Protein AF-A0A0C9WEN1-F1 (afdb_monomer_lite)

Sequence (106 aa):
DALSIGGVIGTGLFLGTASSLKNGGPLGLLLGYLFVGSICYSTMITLGEMVAFLPIPGGFIKLAERFVDPAFAFAMGWNYWYGWTLTLPGSLSETRSSLLLKKIRS

Foldseek 3Di:
DVVCVCVCCVVCCVVVVVVCCVPPNPVSSVVVCVVVVVVVVVVVVVVVVLCVVDVDPPPPLVSCCPPPNVVVSVVVVVVVVVVCVVVVVVVVVVVVVVVVVVVVVD

Structure (mmCIF, N/CA/C/O backbone):
data_AF-A0A0C9WEN1-F1
#
_entry.id   AF-A0A0C9WEN1-F1
#
loop_
_atom_site.group_PDB
_atom_site.id
_atom_site.type_symbol
_atom_site.label_atom_id
_atom_site.label_alt_id
_atom_site.label_comp_id
_atom_site.label_asym_id
_atom_site.label_entity_id
_atom_site.label_seq_id
_atom_site.pdbx_PDB_ins_code
_atom_site.Cartn_x
_atom_site.Cartn_y
_atom_site.Cartn_z
_atom_site.occupancy
_atom_site.B_iso_or_equiv
_atom_site.auth_seq_id
_atom_site.auth_comp_id
_atom_site.auth_asym_id
_atom_site.auth_atom_id
_atom_site.pdbx_PDB_model_num
ATOM 1 N N . ASP A 1 1 ? 8.343 1.656 9.526 1.00 48.06 1 ASP A N 1
ATOM 2 C CA . ASP A 1 1 ? 9.817 1.811 9.488 1.00 48.06 1 ASP A CA 1
ATOM 3 C C . ASP A 1 1 ? 10.212 2.751 8.359 1.00 48.06 1 ASP A C 1
ATOM 5 O O . ASP A 1 1 ? 10.017 2.415 7.195 1.00 48.06 1 ASP A O 1
ATOM 9 N N . ALA A 1 2 ? 10.720 3.947 8.677 1.00 51.75 2 ALA A N 1
ATOM 10 C CA . ALA A 1 2 ? 11.072 4.967 7.676 1.00 51.75 2 ALA A CA 1
ATOM 11 C C . ALA A 1 2 ? 12.078 4.460 6.616 1.00 51.75 2 ALA A C 1
ATOM 13 O O . ALA A 1 2 ? 12.043 4.899 5.468 1.00 51.75 2 ALA A O 1
ATOM 14 N N . LEU A 1 3 ? 12.908 3.470 6.977 1.00 49.66 3 LEU A N 1
ATOM 15 C CA . LEU A 1 3 ? 13.840 2.789 6.071 1.00 49.66 3 LEU A CA 1
ATOM 16 C C . LEU A 1 3 ? 13.123 2.017 4.944 1.00 49.66 3 LEU A C 1
ATOM 18 O O . LEU A 1 3 ? 13.601 1.975 3.814 1.00 49.66 3 LEU A O 1
ATOM 22 N N . SER A 1 4 ? 11.958 1.433 5.240 1.00 61.12 4 SER A N 1
ATOM 23 C CA . SER A 1 4 ? 11.167 0.668 4.271 1.00 61.12 4 SER A CA 1
ATOM 24 C C . SER A 1 4 ? 10.460 1.587 3.271 1.00 61.12 4 SER A C 1
ATOM 26 O O . SER A 1 4 ? 10.490 1.320 2.072 1.00 61.12 4 SER A O 1
ATOM 28 N N . ILE A 1 5 ? 9.915 2.719 3.737 1.00 70.50 5 ILE A N 1
ATOM 29 C CA . ILE A 1 5 ? 9.266 3.717 2.868 1.00 70.50 5 ILE A CA 1
ATOM 30 C C . ILE A 1 5 ? 10.267 4.279 1.852 1.00 70.50 5 ILE A C 1
ATOM 32 O O . ILE A 1 5 ? 9.967 4.324 0.662 1.00 70.50 5 ILE A O 1
ATOM 36 N N . GLY A 1 6 ? 11.471 4.654 2.297 1.00 69.12 6 GLY A N 1
ATOM 37 C CA . GLY A 1 6 ? 12.501 5.194 1.405 1.00 69.12 6 GLY A CA 1
ATOM 38 C C . GLY A 1 6 ? 13.007 4.178 0.375 1.00 69.12 6 GLY A C 1
ATOM 39 O O . GLY A 1 6 ? 13.162 4.518 -0.797 1.00 69.12 6 GLY A O 1
ATOM 40 N N . GLY A 1 7 ? 13.217 2.924 0.792 1.00 69.62 7 GLY A N 1
ATOM 41 C CA . GLY A 1 7 ? 13.701 1.860 -0.092 1.00 69.62 7 GLY A CA 1
ATOM 42 C C . GLY A 1 7 ? 12.672 1.434 -1.139 1.00 69.62 7 GLY A C 1
ATOM 43 O O . GLY A 1 7 ? 12.982 1.386 -2.326 1.00 69.62 7 GLY A O 1
ATOM 44 N N . VAL A 1 8 ? 11.428 1.180 -0.727 1.00 63.81 8 VAL A N 1
ATOM 45 C CA . VAL A 1 8 ? 10.375 0.704 -1.640 1.00 63.81 8 VAL A CA 1
ATOM 46 C C . VAL A 1 8 ? 9.953 1.797 -2.622 1.00 63.81 8 VAL A C 1
ATOM 48 O O . VAL A 1 8 ? 9.817 1.516 -3.815 1.00 63.81 8 VAL A O 1
ATOM 51 N N . ILE A 1 9 ? 9.807 3.046 -2.156 1.00 79.31 9 ILE A N 1
ATOM 52 C CA . ILE A 1 9 ? 9.493 4.169 -3.047 1.00 79.31 9 ILE A CA 1
ATOM 53 C C . ILE A 1 9 ? 10.654 4.409 -4.013 1.00 79.31 9 ILE A C 1
ATOM 55 O O . ILE A 1 9 ? 10.413 4.523 -5.205 1.00 79.31 9 ILE A O 1
ATOM 59 N N . GLY A 1 10 ? 11.908 4.429 -3.551 1.00 66.75 10 GLY A N 1
ATOM 60 C CA . GLY A 1 10 ? 13.058 4.671 -4.424 1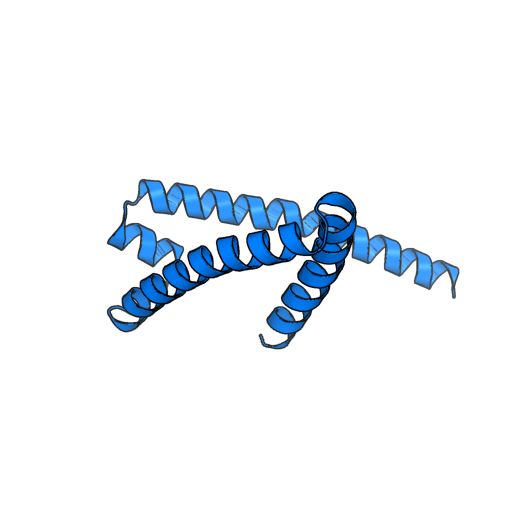.00 66.75 10 GLY A CA 1
ATOM 61 C C . GLY A 1 10 ? 13.222 3.595 -5.499 1.00 66.75 10 GLY A C 1
ATOM 62 O O . GLY A 1 10 ? 13.183 3.885 -6.693 1.00 66.75 10 GLY A O 1
ATOM 63 N N . THR A 1 11 ? 13.378 2.335 -5.103 1.00 72.3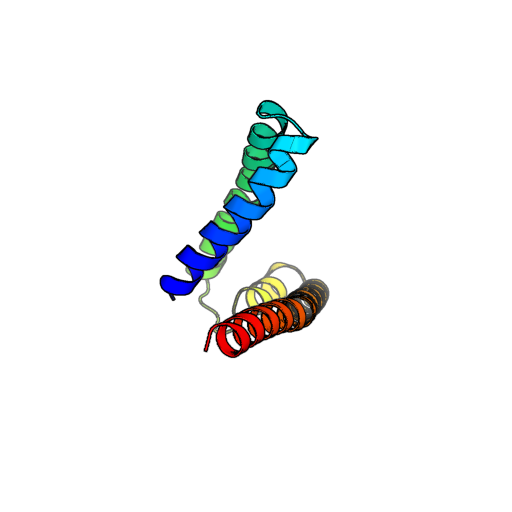8 11 THR A N 1
ATOM 64 C CA . THR A 1 11 ? 13.719 1.260 -6.043 1.00 72.38 11 THR A CA 1
ATOM 65 C C . THR A 1 11 ? 12.568 0.967 -7.010 1.00 72.38 11 THR A C 1
ATOM 67 O O . THR A 1 11 ? 12.794 0.873 -8.217 1.00 72.38 11 THR A O 1
ATOM 70 N N . GLY A 1 12 ? 11.326 0.912 -6.516 1.00 69.50 12 GLY A N 1
ATOM 71 C CA . GLY A 1 12 ? 10.147 0.666 -7.350 1.00 69.50 12 GLY A CA 1
ATOM 72 C C . GLY A 1 12 ? 9.856 1.808 -8.325 1.00 69.50 12 GLY A C 1
ATOM 73 O O . GLY A 1 12 ? 9.582 1.562 -9.502 1.00 69.50 12 GLY A O 1
ATOM 74 N N . LEU A 1 13 ? 9.985 3.060 -7.869 1.00 78.44 13 LEU A N 1
ATOM 75 C CA . LEU A 1 13 ? 9.768 4.228 -8.719 1.00 78.44 13 LEU A CA 1
ATOM 76 C C . LEU A 1 13 ? 10.856 4.329 -9.789 1.00 78.44 13 LEU A C 1
ATOM 78 O O . LEU A 1 13 ? 10.512 4.488 -10.952 1.00 78.44 13 LEU A O 1
ATOM 82 N N . PHE A 1 14 ? 12.143 4.183 -9.459 1.00 73.94 14 PHE A N 1
ATOM 83 C CA . PHE A 1 14 ? 13.210 4.344 -10.455 1.00 73.94 14 PHE A CA 1
ATOM 84 C C . PHE A 1 14 ? 13.246 3.211 -11.492 1.00 73.94 14 PHE A C 1
ATOM 86 O O . PHE A 1 14 ? 13.316 3.502 -12.689 1.00 73.94 14 PHE A O 1
ATOM 93 N N . LEU A 1 15 ? 13.143 1.939 -11.079 1.00 74.81 15 LEU A N 1
ATOM 94 C CA . LEU A 1 15 ? 13.120 0.814 -12.028 1.00 74.81 15 LEU A CA 1
ATOM 95 C C . LEU A 1 15 ? 11.837 0.799 -12.875 1.00 74.81 15 LEU A C 1
ATOM 97 O O . LEU A 1 15 ? 11.901 0.580 -14.088 1.00 74.81 15 LEU A O 1
ATOM 101 N N . GLY A 1 16 ? 10.681 1.077 -12.263 1.00 74.56 16 GLY A N 1
ATOM 102 C CA . GLY A 1 16 ? 9.395 1.111 -12.962 1.00 74.56 16 GLY A CA 1
ATOM 103 C C . GLY A 1 16 ? 9.259 2.310 -13.903 1.00 74.56 16 GLY A C 1
ATOM 104 O O . GLY A 1 16 ? 8.814 2.159 -15.046 1.00 74.56 16 GLY A O 1
ATOM 105 N N . THR A 1 17 ? 9.701 3.491 -13.464 1.00 80.12 17 THR A N 1
ATOM 106 C CA . THR A 1 17 ? 9.635 4.728 -14.257 1.00 80.12 17 THR A CA 1
ATOM 107 C C . THR A 1 17 ? 10.565 4.674 -15.458 1.00 80.12 17 THR A C 1
ATOM 109 O O . THR A 1 17 ? 10.154 5.080 -16.540 1.00 80.12 17 THR A O 1
ATOM 112 N N . ALA A 1 18 ? 11.779 4.130 -15.322 1.00 76.19 18 ALA A N 1
ATOM 113 C CA . ALA A 1 18 ? 12.718 4.030 -16.442 1.00 76.19 18 ALA A CA 1
ATOM 114 C C . ALA A 1 18 ? 12.157 3.186 -17.603 1.00 76.19 18 ALA A C 1
ATOM 116 O O . ALA A 1 18 ? 12.240 3.586 -18.765 1.00 76.19 18 ALA A O 1
ATOM 117 N N . SER A 1 19 ? 11.533 2.045 -17.289 1.00 74.75 19 SER A N 1
ATOM 118 C CA . SER A 1 19 ? 10.884 1.181 -18.286 1.00 74.75 19 SER A CA 1
ATOM 119 C C . SER A 1 19 ? 9.629 1.831 -18.884 1.00 74.75 19 SER A C 1
ATOM 121 O O . SER A 1 19 ? 9.441 1.850 -20.103 1.00 74.75 19 SER A O 1
ATOM 123 N N . SER A 1 20 ? 8.795 2.441 -18.038 1.00 75.00 20 SER A N 1
ATOM 124 C CA . SER A 1 20 ? 7.546 3.086 -18.463 1.00 75.00 20 SER A CA 1
ATOM 125 C C . SER A 1 20 ? 7.791 4.329 -19.323 1.00 75.00 20 SER A C 1
ATOM 127 O O . SER A 1 20 ? 7.071 4.559 -20.291 1.00 75.00 20 SER A O 1
ATOM 129 N N . LEU A 1 21 ? 8.850 5.090 -19.031 1.00 79.56 21 LEU A N 1
ATOM 130 C CA . LEU A 1 21 ? 9.265 6.250 -19.816 1.00 79.56 21 LEU A CA 1
ATOM 131 C C . LEU A 1 21 ? 9.763 5.843 -21.210 1.00 79.56 21 LEU A C 1
ATOM 133 O O . LEU A 1 21 ? 9.453 6.523 -22.187 1.00 79.56 21 LEU A O 1
ATOM 137 N N . LYS A 1 22 ? 10.486 4.716 -21.314 1.00 78.12 22 LYS A N 1
ATOM 138 C CA . LYS A 1 22 ? 10.977 4.179 -22.593 1.00 78.12 22 LYS A CA 1
ATOM 139 C C . LYS A 1 22 ? 9.838 3.728 -23.515 1.00 78.12 22 LYS A C 1
ATOM 141 O O . LYS A 1 22 ? 9.949 3.891 -24.726 1.00 78.12 22 LYS A O 1
ATOM 146 N N . ASN A 1 23 ? 8.763 3.176 -22.951 1.00 79.69 23 ASN A N 1
ATOM 147 C CA . ASN A 1 23 ? 7.673 2.577 -23.726 1.00 79.69 23 ASN A CA 1
ATOM 148 C C . ASN A 1 23 ? 6.484 3.527 -23.970 1.00 79.69 23 ASN A C 1
ATOM 150 O O . ASN A 1 23 ? 5.882 3.476 -25.037 1.00 79.69 23 ASN A O 1
ATOM 154 N N . GLY A 1 24 ? 6.122 4.371 -22.997 1.00 72.88 24 GLY A N 1
ATOM 155 C CA . GLY A 1 24 ? 4.910 5.208 -23.035 1.00 72.88 24 GLY A CA 1
ATOM 156 C C . GLY A 1 24 ? 5.150 6.703 -23.270 1.00 72.88 24 GLY A C 1
ATOM 157 O O . GLY A 1 24 ? 4.191 7.466 -23.392 1.00 72.88 24 GLY A O 1
ATOM 158 N N . GLY A 1 25 ? 6.412 7.140 -23.324 1.00 83.81 25 GLY A N 1
ATOM 159 C CA . GLY A 1 25 ? 6.780 8.551 -23.427 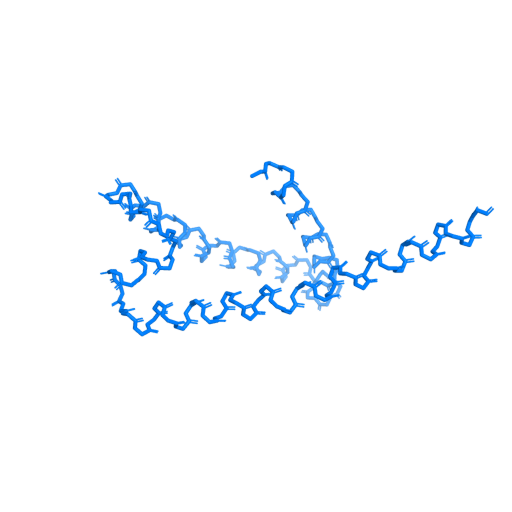1.00 83.81 25 GLY A CA 1
ATOM 160 C C . GLY A 1 25 ? 6.491 9.365 -22.149 1.00 83.81 25 GLY A C 1
ATOM 161 O O . GLY A 1 25 ? 5.778 8.918 -21.247 1.00 83.81 25 GLY A O 1
ATOM 162 N N . PRO A 1 26 ? 7.044 10.587 -22.040 1.00 82.06 26 PRO A N 1
ATOM 163 C CA . PRO A 1 26 ? 6.966 11.396 -20.819 1.00 82.06 26 PRO A CA 1
ATOM 164 C C . PRO A 1 26 ? 5.540 11.835 -20.464 1.00 82.06 26 PRO A C 1
ATOM 166 O O . PRO A 1 26 ? 5.199 11.926 -19.287 1.00 82.06 26 PRO A O 1
ATOM 169 N N . LEU A 1 27 ? 4.686 12.062 -21.468 1.00 84.25 27 LEU A N 1
ATOM 170 C CA . LEU A 1 27 ? 3.301 12.484 -21.247 1.00 84.25 27 LEU A CA 1
ATOM 171 C C . LEU A 1 27 ? 2.427 11.335 -20.714 1.00 84.25 27 LEU A C 1
ATOM 173 O O . LEU A 1 27 ? 1.634 11.538 -19.797 1.00 84.25 27 LEU A O 1
ATOM 177 N N . GLY A 1 28 ? 2.608 10.122 -21.251 1.00 83.19 28 GLY A N 1
ATOM 178 C CA . GLY A 1 28 ? 1.889 8.925 -20.805 1.00 83.19 28 GLY A CA 1
ATOM 179 C C . GLY A 1 28 ? 2.280 8.512 -19.387 1.00 83.19 28 GLY A C 1
ATOM 180 O O . GLY A 1 28 ? 1.416 8.159 -18.586 1.00 83.19 28 GLY A O 1
ATOM 181 N N . LEU A 1 29 ? 3.565 8.651 -19.048 1.00 85.31 29 LEU A N 1
ATOM 182 C CA . LEU A 1 29 ? 4.057 8.450 -17.688 1.00 85.31 29 LEU A CA 1
ATOM 183 C C . LEU A 1 29 ? 3.360 9.399 -16.696 1.00 85.31 29 LEU A C 1
ATOM 185 O O . LEU A 1 29 ? 2.854 8.953 -15.668 1.00 85.31 29 LEU A O 1
ATOM 189 N N . LEU A 1 30 ? 3.308 10.697 -17.009 1.00 85.62 30 LEU A N 1
ATOM 190 C CA . LEU A 1 30 ? 2.761 11.715 -16.108 1.00 85.62 30 LEU A CA 1
ATOM 191 C C . LEU A 1 30 ? 1.252 11.537 -15.892 1.00 85.62 30 LEU A C 1
ATOM 193 O O . LEU A 1 30 ? 0.784 11.579 -14.755 1.00 85.62 30 LEU A O 1
ATOM 197 N N . LEU A 1 31 ? 0.500 11.260 -16.962 1.00 87.62 31 LEU A N 1
ATOM 198 C CA . LEU A 1 31 ? -0.931 10.959 -16.866 1.00 87.62 31 LEU A CA 1
ATOM 199 C C . LEU A 1 31 ? -1.198 9.668 -16.082 1.00 87.62 31 LEU A C 1
ATOM 201 O O . LEU A 1 31 ? -2.100 9.646 -15.246 1.00 87.62 31 LEU A O 1
ATOM 205 N N . GLY A 1 32 ? -0.395 8.620 -16.294 1.00 86.50 32 GLY A N 1
ATOM 206 C CA . GLY A 1 32 ? -0.498 7.373 -15.534 1.00 86.50 32 GLY A CA 1
ATOM 207 C C . GLY A 1 32 ? -0.259 7.579 -14.037 1.00 86.50 32 GLY A C 1
ATOM 208 O O . GLY A 1 32 ? -1.044 7.101 -13.216 1.00 86.50 32 GLY A O 1
ATOM 209 N N . TYR A 1 33 ? 0.769 8.355 -13.676 1.00 86.69 33 TYR A N 1
ATOM 210 C CA . TYR A 1 33 ? 1.056 8.699 -12.281 1.00 86.69 33 TYR A CA 1
ATOM 211 C C . TYR A 1 33 ? -0.056 9.525 -11.633 1.00 86.69 33 TYR A C 1
ATOM 213 O O . TYR A 1 33 ? -0.433 9.235 -10.499 1.00 86.69 33 TYR A O 1
ATOM 221 N N . LEU A 1 34 ? -0.604 10.523 -12.332 1.00 90.38 34 LEU A N 1
ATOM 222 C CA . LEU A 1 34 ? -1.717 11.322 -11.811 1.00 90.38 34 LEU A CA 1
ATOM 223 C C . LEU A 1 34 ? -2.985 10.483 -11.632 1.00 90.38 34 LEU A C 1
ATOM 225 O O . LEU A 1 34 ? -3.658 10.600 -10.608 1.00 90.38 34 LEU A O 1
ATOM 229 N N . PHE A 1 35 ? -3.291 9.612 -12.593 1.00 92.12 35 PHE A N 1
ATOM 230 C CA . PHE A 1 35 ? -4.472 8.760 -12.538 1.00 92.12 35 PHE A CA 1
ATOM 231 C C . PHE A 1 35 ? -4.400 7.777 -11.365 1.00 92.12 35 PHE A C 1
ATOM 233 O O . PHE A 1 35 ? -5.253 7.811 -10.478 1.00 92.12 35 PHE A O 1
ATOM 240 N N . VAL A 1 36 ? -3.339 6.968 -11.290 1.00 90.19 36 VAL A N 1
ATOM 241 C CA . VAL A 1 36 ? -3.150 6.019 -10.180 1.00 90.19 36 VAL A CA 1
ATOM 242 C C . VAL A 1 36 ? -3.003 6.759 -8.847 1.00 90.19 36 VAL A C 1
ATOM 244 O O . VAL A 1 36 ? -3.579 6.343 -7.843 1.00 90.19 36 VAL A O 1
ATO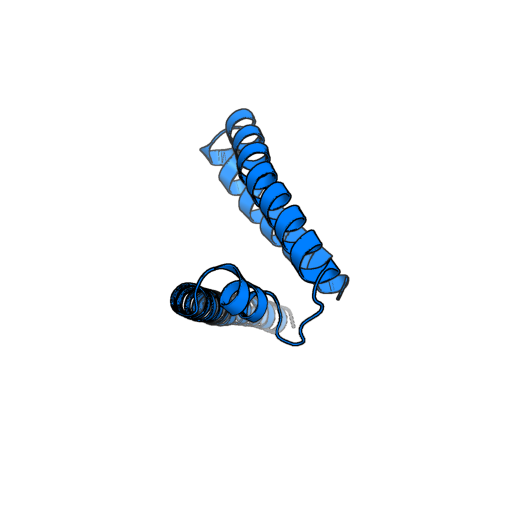M 247 N N . GLY A 1 37 ? -2.300 7.894 -8.838 1.00 88.75 37 GLY A N 1
ATOM 248 C CA . GLY A 1 37 ? -2.138 8.741 -7.659 1.00 88.75 37 GLY A CA 1
ATOM 249 C C . GLY A 1 37 ? -3.467 9.253 -7.104 1.00 88.75 37 GLY A C 1
ATOM 250 O O . GLY A 1 37 ? -3.678 9.185 -5.895 1.00 88.75 37 GLY A O 1
ATOM 251 N N . SER A 1 38 ? -4.390 9.696 -7.963 1.00 92.81 38 SER A N 1
ATOM 252 C CA . SER A 1 38 ? -5.718 10.165 -7.537 1.00 92.81 38 SER A CA 1
ATOM 253 C C . SER A 1 38 ? -6.574 9.053 -6.917 1.00 92.81 38 SER A C 1
ATOM 255 O O . SER A 1 38 ? -7.210 9.274 -5.884 1.00 92.81 38 SER A O 1
ATOM 257 N N . ILE A 1 39 ? -6.522 7.838 -7.476 1.00 93.19 39 ILE A N 1
ATOM 258 C CA . ILE A 1 39 ? -7.209 6.658 -6.928 1.00 93.19 39 ILE A CA 1
ATOM 259 C C . ILE A 1 39 ? -6.632 6.298 -5.552 1.00 93.19 39 ILE A C 1
ATOM 261 O O . ILE A 1 39 ? -7.377 6.120 -4.583 1.00 93.19 39 ILE A O 1
ATOM 265 N N . CYS A 1 40 ? -5.302 6.235 -5.441 1.00 90.00 40 CYS A N 1
ATOM 266 C CA . CYS A 1 40 ? -4.620 5.954 -4.179 1.00 90.00 40 CYS A CA 1
ATOM 267 C C . CYS A 1 40 ? -4.918 7.020 -3.117 1.00 90.00 40 CYS A C 1
ATOM 269 O O . CYS A 1 40 ? -5.163 6.679 -1.961 1.00 90.00 40 CYS A O 1
ATOM 271 N N . TYR A 1 41 ? -4.940 8.298 -3.502 1.00 90.69 41 TYR A N 1
ATOM 272 C CA . TYR A 1 41 ? -5.254 9.407 -2.603 1.00 90.69 41 TYR A CA 1
ATOM 273 C C . TYR A 1 41 ? -6.677 9.307 -2.050 1.00 90.69 41 TYR A C 1
ATOM 275 O O . TYR A 1 41 ? -6.869 9.370 -0.836 1.00 90.69 41 TYR A O 1
ATOM 283 N N . SER A 1 42 ? -7.664 9.070 -2.920 1.00 90.88 42 SER A N 1
ATOM 284 C CA . SER A 1 42 ? -9.054 8.866 -2.502 1.00 90.88 42 SER A CA 1
ATOM 285 C C . SER A 1 42 ? -9.184 7.679 -1.542 1.00 90.88 42 SER A C 1
ATOM 287 O O . SER A 1 42 ? -9.795 7.805 -0.480 1.00 90.88 42 SER A O 1
ATOM 289 N N . THR A 1 43 ? -8.518 6.563 -1.853 1.00 88.31 43 THR A N 1
ATOM 290 C CA . THR A 1 43 ? -8.511 5.370 -0.994 1.00 88.31 43 THR A CA 1
ATOM 291 C C . THR A 1 43 ? -7.913 5.680 0.380 1.00 88.31 43 THR A C 1
ATOM 293 O O . THR A 1 43 ? -8.518 5.359 1.401 1.00 88.31 43 THR A O 1
ATOM 296 N N . MET A 1 44 ? -6.764 6.359 0.429 1.00 87.56 44 MET A N 1
ATOM 297 C CA . MET A 1 44 ? -6.086 6.692 1.683 1.00 87.56 44 MET A CA 1
ATOM 298 C C . MET A 1 44 ? -6.912 7.635 2.564 1.00 87.56 44 MET A C 1
ATOM 300 O O . MET A 1 44 ? -6.933 7.453 3.778 1.00 87.56 44 MET A O 1
ATOM 304 N N . ILE A 1 45 ? -7.630 8.596 1.970 1.00 90.69 45 ILE A N 1
ATOM 305 C CA . ILE A 1 45 ? -8.554 9.463 2.715 1.00 90.69 45 ILE A CA 1
ATOM 306 C C . ILE A 1 45 ? -9.680 8.640 3.337 1.00 90.69 45 ILE A C 1
ATOM 308 O O . ILE A 1 45 ? -9.899 8.732 4.542 1.00 90.69 45 ILE A O 1
ATOM 312 N N . THR A 1 46 ? -10.364 7.801 2.551 1.00 85.88 46 THR A N 1
ATOM 313 C CA . THR A 1 46 ? -11.474 6.986 3.082 1.00 85.88 46 THR A CA 1
ATOM 314 C C . THR A 1 46 ? -11.015 6.047 4.195 1.00 85.88 46 THR A C 1
ATOM 316 O O . THR A 1 46 ? -11.694 5.897 5.207 1.00 85.88 46 THR A O 1
ATOM 319 N N . LEU A 1 47 ? -9.825 5.467 4.047 1.00 84.69 47 LEU A N 1
ATOM 320 C CA . LEU A 1 47 ? -9.239 4.576 5.037 1.00 84.69 47 LEU A CA 1
ATOM 321 C C . LEU A 1 47 ? -8.803 5.346 6.294 1.00 84.69 47 LEU A C 1
ATOM 323 O O . LEU A 1 47 ? -8.979 4.847 7.403 1.00 84.69 47 LEU A O 1
ATOM 327 N N . GLY A 1 48 ? -8.301 6.573 6.136 1.00 84.38 48 GLY A N 1
ATOM 328 C CA . GLY A 1 48 ? -7.968 7.475 7.238 1.00 84.38 48 GLY A CA 1
ATOM 329 C C . GLY A 1 48 ? -9.180 7.829 8.099 1.00 84.38 48 GLY A C 1
ATOM 330 O O . GLY A 1 48 ? -9.112 7.703 9.320 1.00 84.38 48 GLY A O 1
ATOM 331 N N . GLU A 1 49 ? -10.305 8.175 7.472 1.00 84.81 49 GLU A N 1
ATOM 332 C CA . GLU A 1 49 ? -11.571 8.445 8.171 1.00 84.81 49 GLU A CA 1
ATOM 333 C C . GLU A 1 49 ? -12.080 7.203 8.927 1.00 84.81 49 GLU A C 1
ATOM 335 O O . GLU A 1 49 ? -12.469 7.290 10.092 1.00 84.81 49 GLU A O 1
ATOM 340 N N . MET A 1 50 ? -12.000 6.014 8.311 1.00 83.44 50 MET A N 1
ATOM 341 C CA . MET A 1 50 ? -12.393 4.752 8.959 1.00 83.44 50 MET A CA 1
ATOM 342 C C . MET A 1 50 ? -11.524 4.420 10.182 1.00 83.44 50 MET A C 1
ATOM 344 O O . MET A 1 50 ? -12.047 3.984 11.208 1.00 83.44 50 MET A O 1
ATOM 348 N N . VAL A 1 51 ? -10.207 4.639 10.090 1.00 83.00 51 VAL A N 1
ATOM 349 C CA . VAL A 1 51 ? -9.261 4.405 11.195 1.00 83.00 51 VAL A CA 1
ATOM 350 C C . VAL A 1 51 ? -9.459 5.417 12.326 1.00 83.00 51 VAL A C 1
ATOM 352 O O . VAL A 1 51 ? -9.370 5.039 13.494 1.00 83.00 51 VAL A O 1
ATOM 355 N N . ALA A 1 52 ? -9.737 6.682 11.997 1.00 81.94 52 ALA A N 1
ATOM 356 C CA . ALA A 1 52 ? -9.985 7.730 12.985 1.00 81.94 52 ALA A CA 1
ATOM 357 C C . ALA A 1 52 ? -11.293 7.499 13.760 1.00 81.94 52 ALA A C 1
ATOM 359 O O . ALA A 1 52 ? -11.347 7.764 14.961 1.00 81.94 52 ALA A O 1
ATOM 360 N N . PHE A 1 53 ? -12.329 6.977 13.095 1.00 78.00 53 PHE A N 1
ATOM 361 C CA . PHE A 1 53 ? -13.630 6.722 13.714 1.00 78.00 53 PHE A CA 1
ATOM 362 C C . PHE A 1 53 ? -13.642 5.467 14.603 1.00 78.00 53 PHE A C 1
ATOM 364 O O . PHE A 1 53 ? -14.253 5.472 15.672 1.00 78.00 53 PHE A O 1
ATOM 371 N N . LEU A 1 54 ? -12.965 4.387 14.191 1.00 74.62 54 LEU A N 1
ATOM 372 C CA . LEU A 1 54 ? -12.831 3.165 14.988 1.00 74.62 54 LEU A CA 1
ATOM 373 C C . LEU A 1 54 ? -11.419 2.569 14.832 1.00 74.62 54 LEU A C 1
ATOM 375 O O . LEU A 1 54 ? -11.158 1.832 13.876 1.00 74.62 54 LEU A O 1
ATOM 379 N N . PRO A 1 55 ? -10.501 2.815 15.783 1.00 74.31 55 PRO A N 1
ATOM 380 C CA . PRO A 1 55 ? -9.187 2.188 15.763 1.00 74.31 55 PRO A CA 1
ATOM 381 C C . PRO A 1 55 ? -9.305 0.726 16.214 1.00 74.31 55 PRO A C 1
ATOM 383 O O . PRO A 1 55 ? -9.182 0.401 17.395 1.00 74.31 55 PRO A O 1
ATOM 386 N N . ILE A 1 56 ? -9.572 -0.176 15.267 1.00 72.56 56 ILE A N 1
ATOM 387 C CA . ILE A 1 56 ? -9.663 -1.616 15.535 1.00 72.56 56 ILE A CA 1
ATOM 388 C C . ILE A 1 56 ? -8.272 -2.254 15.364 1.00 72.56 56 ILE A C 1
ATOM 390 O O . ILE A 1 56 ? -7.672 -2.131 14.289 1.00 72.56 56 ILE A O 1
ATOM 394 N N . PRO A 1 57 ? -7.747 -2.981 16.367 1.00 62.22 57 PRO A N 1
ATOM 395 C CA . PRO A 1 57 ? -6.544 -3.786 16.192 1.00 62.22 57 PRO A CA 1
ATOM 396 C C . PRO A 1 57 ? -6.833 -4.926 15.203 1.00 62.22 57 PRO A C 1
ATOM 398 O O . PRO A 1 57 ? -7.657 -5.800 15.461 1.00 62.22 57 PRO A O 1
ATOM 401 N N . GLY A 1 58 ? -6.183 -4.892 14.037 1.00 65.50 58 GLY A N 1
ATOM 402 C CA . GLY A 1 58 ? -6.444 -5.841 12.946 1.00 65.50 58 GLY A CA 1
ATOM 403 C C . GLY A 1 58 ? -6.085 -5.353 11.538 1.00 65.50 58 GLY A C 1
ATOM 404 O O . GLY A 1 58 ? -6.067 -6.149 10.601 1.00 65.50 58 GLY A O 1
ATOM 405 N N . GLY A 1 59 ? -5.765 -4.065 11.382 1.00 74.56 59 GLY A N 1
ATOM 406 C CA . GLY A 1 59 ? -5.321 -3.489 10.110 1.00 74.56 59 GLY A CA 1
ATOM 407 C C . GLY A 1 59 ? -6.442 -3.324 9.077 1.00 74.56 59 GLY A C 1
ATOM 408 O O . GLY A 1 59 ? -7.626 -3.491 9.370 1.00 74.56 59 GLY A O 1
ATOM 409 N N . PHE A 1 60 ? -6.061 -2.992 7.840 1.00 74.06 60 PHE A N 1
ATOM 410 C CA . PHE A 1 60 ? -7.003 -2.659 6.761 1.00 74.06 60 PHE A CA 1
ATOM 411 C C . PHE A 1 60 ? -7.940 -3.818 6.373 1.00 74.06 60 PHE A C 1
ATOM 413 O O . PHE A 1 60 ? -9.071 -3.574 5.965 1.00 74.06 60 PHE A O 1
ATOM 420 N N . ILE A 1 61 ? -7.517 -5.075 6.559 1.00 76.00 61 ILE A N 1
ATOM 421 C CA . ILE A 1 61 ? -8.340 -6.261 6.260 1.00 76.00 61 ILE A CA 1
ATOM 422 C C . ILE A 1 61 ? -9.539 -6.345 7.218 1.00 76.00 61 ILE A C 1
ATOM 424 O O . ILE A 1 61 ? -10.660 -6.597 6.782 1.00 76.00 61 ILE A O 1
ATOM 428 N N . LYS A 1 62 ? -9.333 -6.069 8.514 1.00 74.25 62 LYS A N 1
ATOM 429 C CA . LYS A 1 62 ? -10.414 -6.075 9.515 1.00 74.25 62 LYS A CA 1
ATOM 430 C C . LYS A 1 62 ? -11.357 -4.884 9.383 1.00 74.25 62 LYS A C 1
ATOM 432 O O . LYS A 1 62 ? -12.551 -5.027 9.634 1.00 74.25 62 LYS A O 1
ATOM 437 N N . LEU A 1 63 ? -10.843 -3.734 8.951 1.00 76.38 63 LEU A N 1
ATOM 438 C CA . LEU A 1 63 ? -11.680 -2.585 8.601 1.00 76.38 63 LEU A CA 1
ATOM 439 C C . LEU A 1 63 ? -12.587 -2.925 7.410 1.00 76.38 63 LEU A C 1
ATOM 441 O O . LEU A 1 63 ? -13.792 -2.696 7.467 1.00 76.38 63 LEU A O 1
ATOM 445 N N . ALA A 1 64 ? -12.053 -3.574 6.378 1.00 74.25 64 ALA A N 1
ATOM 446 C CA . ALA A 1 64 ? -12.852 -3.987 5.231 1.00 74.25 64 ALA A CA 1
ATOM 447 C C . ALA A 1 64 ? -13.910 -5.059 5.538 1.00 74.25 64 ALA A C 1
ATOM 449 O O . ALA A 1 64 ? -15.003 -5.007 4.977 1.00 74.25 64 ALA A O 1
ATOM 450 N N . GLU A 1 65 ? -13.616 -5.994 6.445 1.00 75.81 65 GLU A N 1
ATOM 451 C CA . GLU A 1 65 ? -14.574 -7.014 6.908 1.00 75.81 65 GLU A CA 1
ATOM 452 C C . GLU A 1 65 ? -15.798 -6.377 7.575 1.00 75.81 65 GLU A C 1
ATOM 454 O O . GLU A 1 65 ? -16.905 -6.902 7.491 1.00 75.81 65 GLU A O 1
ATOM 459 N N . ARG A 1 66 ? -15.599 -5.226 8.230 1.00 73.69 66 ARG A N 1
ATOM 460 C CA . ARG A 1 66 ? -16.640 -4.515 8.973 1.00 73.69 66 ARG A CA 1
ATOM 461 C C . ARG A 1 66 ? -17.441 -3.535 8.114 1.00 73.69 66 ARG A C 1
ATOM 463 O O . ARG A 1 66 ? -18.635 -3.392 8.354 1.00 73.69 66 ARG A O 1
ATOM 470 N N . PHE A 1 67 ? -16.790 -2.839 7.180 1.00 71.44 67 PHE A N 1
ATOM 471 C CA . PHE A 1 67 ? -17.404 -1.761 6.392 1.00 71.44 67 PHE A CA 1
ATOM 472 C C . PHE A 1 67 ? -17.912 -2.192 5.009 1.00 71.44 67 PHE A C 1
ATOM 474 O O . PHE A 1 67 ? -18.790 -1.519 4.476 1.00 71.44 67 PHE A O 1
ATOM 481 N N . VAL A 1 68 ? -17.371 -3.266 4.419 1.00 76.81 68 VAL A N 1
ATOM 482 C CA . VAL A 1 68 ? -17.736 -3.708 3.062 1.00 76.81 68 VAL A CA 1
ATOM 483 C C . VAL A 1 68 ? -18.479 -5.035 3.117 1.00 76.81 68 VAL A C 1
ATOM 485 O O . VAL A 1 68 ? -19.697 -5.052 2.987 1.00 76.81 68 VAL A O 1
ATOM 488 N N . ASP A 1 69 ? -17.747 -6.135 3.300 1.00 79.50 69 ASP A N 1
ATOM 489 C CA . ASP A 1 69 ? -18.293 -7.487 3.380 1.00 79.50 69 ASP A CA 1
ATOM 490 C C . ASP A 1 69 ? -17.194 -8.473 3.835 1.00 79.50 69 ASP A C 1
ATOM 492 O O . ASP A 1 69 ? -16.030 -8.331 3.427 1.00 79.50 69 ASP A O 1
ATOM 496 N N . PRO A 1 70 ? -17.516 -9.503 4.638 1.00 78.38 70 PRO A N 1
ATOM 497 C CA . PRO A 1 70 ? -16.552 -10.532 5.018 1.00 78.38 70 PRO A CA 1
ATOM 498 C C . PRO A 1 70 ? -15.941 -11.307 3.834 1.00 78.38 70 PRO A C 1
ATOM 500 O O . PRO A 1 70 ? -14.766 -11.679 3.904 1.00 78.38 70 PRO A O 1
ATOM 503 N N . ALA A 1 71 ? -16.657 -11.506 2.720 1.00 79.69 71 ALA A N 1
ATOM 504 C CA . ALA A 1 71 ? -16.101 -12.140 1.520 1.00 79.69 71 ALA A CA 1
ATOM 505 C C . ALA A 1 71 ? -15.075 -11.239 0.813 1.00 79.69 71 ALA A C 1
ATOM 507 O O . ALA A 1 71 ? -14.056 -11.727 0.313 1.00 79.69 71 ALA A O 1
ATOM 508 N N . PHE A 1 72 ? -15.291 -9.920 0.822 1.00 79.19 72 PHE A N 1
ATOM 509 C CA . PHE A 1 72 ? -14.332 -8.955 0.278 1.00 79.19 72 PHE A CA 1
ATOM 510 C C . PHE A 1 72 ? -13.045 -8.914 1.112 1.00 79.19 72 PHE A C 1
ATOM 512 O O . PHE A 1 72 ? -11.939 -8.908 0.564 1.00 79.19 72 PHE A O 1
ATOM 519 N N . ALA A 1 73 ? -13.171 -8.973 2.439 1.00 80.69 73 ALA A N 1
ATOM 520 C CA . ALA A 1 73 ? -12.023 -9.068 3.334 1.00 80.69 73 ALA A CA 1
ATOM 521 C C . ALA A 1 73 ? -11.223 -10.364 3.133 1.00 80.69 73 ALA A C 1
ATOM 523 O O . ALA A 1 73 ? -9.990 -10.321 3.111 1.00 80.69 73 ALA A O 1
ATOM 524 N N . PHE A 1 74 ? -11.898 -11.498 2.911 1.00 82.62 74 PHE A N 1
ATOM 525 C CA . PHE A 1 74 ? -11.234 -12.761 2.580 1.00 82.62 74 PHE A CA 1
ATOM 526 C C . PHE A 1 74 ? -10.455 -12.665 1.260 1.00 82.62 74 PHE A C 1
ATOM 528 O O . PHE A 1 74 ? -9.275 -13.017 1.212 1.00 82.62 74 PHE A O 1
ATOM 535 N N . ALA A 1 75 ? -11.078 -12.119 0.210 1.00 86.25 75 ALA A N 1
ATOM 536 C CA . ALA A 1 75 ? -10.431 -11.928 -1.086 1.00 86.25 75 ALA A CA 1
ATOM 537 C C . ALA A 1 75 ? -9.191 -11.024 -0.988 1.00 86.25 75 ALA A C 1
ATOM 539 O O . ALA A 1 75 ? -8.143 -11.350 -1.549 1.00 86.25 75 ALA A O 1
ATOM 540 N N . MET A 1 76 ? -9.271 -9.924 -0.234 1.00 84.69 76 MET A N 1
ATOM 541 C CA . MET A 1 76 ? -8.120 -9.047 -0.003 1.00 84.69 76 MET A CA 1
ATOM 542 C C . MET A 1 76 ? -7.018 -9.709 0.817 1.00 84.69 76 MET A C 1
ATOM 544 O O . MET A 1 76 ? -5.848 -9.549 0.478 1.00 84.69 76 MET A O 1
ATOM 548 N N . GLY A 1 77 ? -7.364 -10.477 1.854 1.00 85.00 77 GLY A N 1
ATOM 549 C CA . GLY A 1 77 ? -6.384 -11.250 2.616 1.00 85.00 77 GLY A CA 1
ATOM 550 C C . GLY A 1 77 ? -5.625 -12.236 1.729 1.00 85.00 77 GLY A C 1
ATOM 551 O O . GLY A 1 77 ? -4.398 -12.316 1.798 1.00 85.00 77 GLY A O 1
ATOM 552 N N . TRP A 1 78 ? -6.339 -12.914 0.827 1.00 86.94 78 TRP A N 1
ATOM 553 C CA . TRP A 1 78 ? -5.742 -13.834 -0.138 1.00 86.94 78 TRP A CA 1
ATOM 554 C C . TRP A 1 78 ? -4.871 -13.114 -1.173 1.00 86.94 78 TRP A C 1
ATOM 556 O O . TRP A 1 78 ? -3.757 -13.551 -1.457 1.00 86.94 78 TRP A O 1
ATOM 566 N N . ASN A 1 79 ? -5.325 -11.969 -1.689 1.00 86.44 79 ASN A N 1
ATOM 567 C CA . ASN A 1 79 ? -4.549 -11.156 -2.626 1.00 86.44 79 ASN A CA 1
ATOM 568 C C . ASN A 1 79 ? -3.248 -10.638 -1.990 1.00 86.44 79 ASN A C 1
ATOM 570 O O . ASN A 1 79 ? -2.179 -10.730 -2.593 1.00 86.44 79 ASN A O 1
ATOM 574 N N . TYR A 1 80 ? -3.324 -10.182 -0.737 1.00 85.69 80 TYR A N 1
ATOM 575 C CA . TYR A 1 80 ? -2.162 -9.721 0.014 1.00 85.69 80 TYR A CA 1
ATOM 576 C C . TYR A 1 80 ? -1.177 -10.867 0.262 1.00 85.69 80 TYR A C 1
ATOM 578 O O . TYR A 1 80 ? 0.017 -10.718 0.002 1.00 85.69 80 TYR A O 1
ATOM 586 N N . TRP A 1 81 ? -1.671 -12.040 0.676 1.00 87.38 81 TRP A N 1
ATOM 587 C CA . TRP A 1 81 ? -0.850 -13.242 0.832 1.00 87.38 81 TRP A CA 1
ATOM 588 C C . TRP A 1 81 ? -0.121 -13.603 -0.467 1.00 87.38 81 TRP A C 1
ATOM 590 O O . TRP A 1 81 ? 1.101 -13.763 -0.463 1.00 87.38 81 TRP A O 1
ATOM 600 N N . TYR A 1 82 ? -0.832 -13.647 -1.598 1.00 86.56 82 TYR A N 1
ATOM 601 C CA . TYR A 1 82 ? -0.206 -13.901 -2.895 1.00 86.56 82 TYR A CA 1
ATOM 602 C C . TYR A 1 82 ? 0.864 -12.861 -3.238 1.00 86.56 82 TYR A C 1
ATOM 604 O O . TYR A 1 82 ? 1.969 -13.244 -3.620 1.00 86.56 82 TYR A O 1
ATOM 612 N N . GLY A 1 83 ? 0.596 -11.571 -3.023 1.00 84.62 83 GLY A N 1
ATOM 613 C CA . GLY A 1 83 ? 1.575 -10.506 -3.252 1.00 84.62 83 GLY A CA 1
ATOM 614 C C . GLY A 1 83 ? 2.882 -10.721 -2.483 1.00 84.62 83 GLY A C 1
ATOM 615 O O . GLY A 1 83 ? 3.968 -10.667 -3.069 1.00 84.62 83 GLY A O 1
ATOM 616 N N . TRP A 1 84 ? 2.800 -11.055 -1.192 1.00 81.56 84 TRP A N 1
ATOM 617 C CA . TRP A 1 84 ? 3.988 -11.340 -0.381 1.00 81.56 84 TRP A CA 1
ATOM 618 C C . TRP A 1 84 ? 4.693 -12.630 -0.801 1.00 81.56 84 TRP A C 1
ATOM 620 O O . TRP A 1 84 ? 5.916 -12.635 -0.940 1.00 81.56 84 TRP A O 1
ATOM 630 N N . THR A 1 85 ? 3.948 -13.707 -1.068 1.00 85.50 85 THR A N 1
ATOM 631 C CA . THR A 1 85 ? 4.546 -14.986 -1.496 1.00 85.50 85 THR A CA 1
ATOM 632 C C . THR A 1 85 ? 5.246 -14.907 -2.848 1.00 85.50 85 THR A C 1
ATOM 634 O O . THR A 1 85 ? 6.215 -15.629 -3.054 1.00 85.50 85 THR A O 1
ATOM 637 N N . LEU A 1 86 ? 4.807 -14.029 -3.753 1.00 83.88 86 LEU A N 1
ATOM 638 C CA . LEU A 1 86 ? 5.461 -13.808 -5.045 1.00 83.88 86 LEU A CA 1
ATOM 639 C C . LEU A 1 86 ? 6.680 -12.885 -4.927 1.00 83.88 86 LEU A C 1
ATOM 641 O O . LEU A 1 86 ? 7.677 -13.081 -5.622 1.00 83.88 86 LEU A O 1
ATOM 645 N N . THR A 1 87 ? 6.631 -11.908 -4.021 1.00 81.81 87 THR A N 1
ATOM 646 C CA . THR A 1 87 ? 7.716 -10.931 -3.838 1.00 81.81 87 THR A CA 1
ATOM 647 C C . THR A 1 87 ? 8.909 -11.524 -3.077 1.00 81.81 87 THR A C 1
ATOM 649 O O . THR A 1 87 ? 10.064 -11.237 -3.405 1.00 81.81 87 THR A O 1
ATOM 652 N N . LEU A 1 88 ? 8.660 -12.395 -2.092 1.00 82.12 88 LEU A N 1
ATOM 653 C CA . LEU A 1 88 ? 9.706 -13.019 -1.270 1.00 82.12 88 LEU A CA 1
ATOM 654 C C . LEU A 1 88 ? 10.761 -13.790 -2.101 1.00 82.12 88 LEU A C 1
ATOM 656 O O . LEU A 1 88 ? 11.951 -13.503 -1.941 1.00 82.12 88 LEU A O 1
ATOM 660 N N . PRO A 1 89 ? 10.395 -14.691 -3.035 1.00 81.19 89 PRO A N 1
ATOM 661 C CA . PRO A 1 89 ? 11.350 -15.365 -3.915 1.00 81.19 89 PRO A CA 1
ATOM 662 C C . PRO A 1 89 ? 12.176 -14.402 -4.774 1.00 81.19 89 PRO A C 1
ATOM 664 O O . PRO A 1 89 ? 13.375 -14.625 -4.951 1.00 81.19 89 PRO A O 1
ATOM 667 N N . GLY A 1 90 ? 11.553 -13.329 -5.279 1.00 78.38 90 GLY A N 1
ATOM 668 C CA . GLY A 1 90 ? 12.228 -12.308 -6.086 1.00 78.38 90 GLY A CA 1
ATOM 669 C C . GLY A 1 90 ? 13.372 -11.650 -5.316 1.00 78.38 90 GLY A C 1
ATOM 670 O O . GLY A 1 90 ? 14.525 -11.700 -5.746 1.00 78.38 90 GLY A O 1
ATOM 671 N N . SER A 1 91 ? 13.080 -11.164 -4.108 1.00 73.12 91 SER A N 1
ATOM 672 C CA . SER A 1 91 ? 14.081 -10.527 -3.238 1.00 73.12 91 SER A CA 1
ATOM 673 C C . SER A 1 91 ? 15.222 -11.471 -2.810 1.00 73.12 91 SER A C 1
ATOM 675 O O . SER A 1 91 ? 16.380 -11.057 -2.671 1.00 73.12 91 SER A O 1
ATOM 677 N N . LEU A 1 92 ? 14.935 -12.769 -2.650 1.00 80.56 92 LEU A N 1
ATOM 678 C CA . LEU A 1 92 ? 15.940 -13.773 -2.294 1.00 80.56 92 LEU A CA 1
ATOM 679 C C . LEU A 1 92 ? 16.883 -14.092 -3.468 1.00 80.56 92 LEU A C 1
ATOM 681 O O . LEU A 1 92 ? 18.085 -14.285 -3.263 1.00 80.56 92 LEU A O 1
ATOM 685 N N . SER A 1 93 ? 16.354 -14.125 -4.694 1.00 80.69 93 SER A N 1
ATOM 686 C CA . SER A 1 93 ? 17.136 -14.343 -5.918 1.00 80.69 93 SER A CA 1
ATOM 687 C C . SER A 1 93 ? 18.163 -13.224 -6.144 1.00 80.69 93 SER A C 1
ATOM 689 O O . SER A 1 93 ? 19.342 -13.492 -6.393 1.00 80.69 93 SER A O 1
ATOM 691 N N . GLU A 1 94 ? 17.746 -11.971 -5.959 1.00 78.12 94 GLU A N 1
ATOM 692 C CA . GLU A 1 94 ? 18.612 -10.786 -6.059 1.00 78.12 94 GLU A CA 1
ATOM 693 C C . GLU A 1 94 ? 19.699 -10.762 -4.971 1.00 78.12 94 GLU A C 1
ATOM 695 O O . GLU A 1 94 ? 20.871 -10.454 -5.219 1.00 78.12 94 GLU A O 1
ATOM 700 N N . THR A 1 95 ? 19.345 -11.164 -3.750 1.00 79.00 95 THR A N 1
ATOM 701 C CA . THR A 1 95 ? 20.320 -11.272 -2.657 1.00 79.00 95 THR A C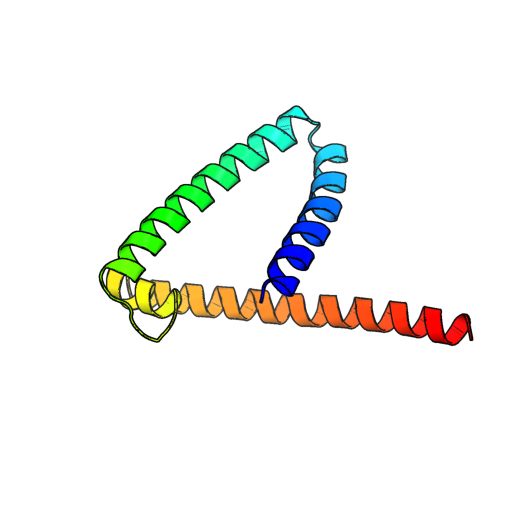A 1
ATOM 702 C C . THR A 1 95 ? 21.377 -12.340 -2.964 1.00 79.00 95 THR A C 1
ATOM 704 O O . THR A 1 95 ? 22.569 -12.136 -2.720 1.00 79.00 95 THR A O 1
ATOM 707 N N . ARG A 1 96 ? 20.982 -13.466 -3.569 1.00 77.75 96 ARG A N 1
ATOM 708 C CA . ARG A 1 96 ? 21.917 -14.529 -3.963 1.00 77.75 96 ARG A CA 1
ATOM 709 C C . ARG A 1 96 ? 22.889 -14.074 -5.056 1.00 77.75 96 ARG A C 1
ATOM 711 O O . ARG A 1 96 ? 24.081 -14.359 -4.946 1.00 77.75 96 ARG A O 1
ATOM 718 N N . SER A 1 97 ? 22.420 -13.376 -6.090 1.00 76.12 97 SER A N 1
ATOM 719 C CA . SER A 1 97 ? 23.290 -12.908 -7.181 1.00 76.12 97 SER A CA 1
ATOM 720 C C . SER A 1 97 ? 24.325 -11.886 -6.693 1.00 76.12 97 SER A C 1
ATOM 722 O O . SER A 1 97 ? 25.501 -11.978 -7.050 1.00 76.12 97 SER A O 1
ATOM 724 N N . SER A 1 98 ? 23.940 -10.981 -5.789 1.00 75.38 98 SER A N 1
ATOM 725 C CA . SER A 1 98 ? 24.874 -10.020 -5.184 1.00 75.38 98 SER A CA 1
ATOM 726 C C . SER A 1 98 ? 25.935 -10.675 -4.279 1.00 75.38 98 SER A C 1
ATOM 728 O O . SER A 1 98 ? 27.089 -10.233 -4.261 1.00 75.38 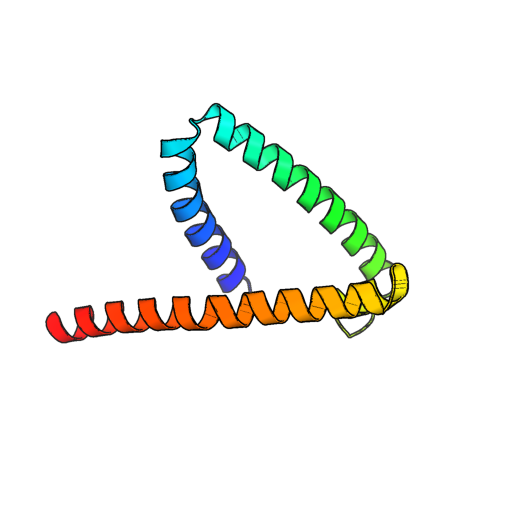98 SER A O 1
ATOM 730 N N . LEU A 1 99 ? 25.596 -11.768 -3.582 1.00 76.25 99 LEU A N 1
ATOM 731 C CA . LEU A 1 99 ? 26.543 -12.563 -2.787 1.00 76.25 99 LEU A CA 1
ATOM 732 C C . LEU A 1 99 ? 27.573 -13.300 -3.653 1.00 76.25 99 LEU A C 1
ATOM 734 O O . LEU A 1 99 ? 28.754 -13.319 -3.301 1.00 76.25 99 LEU A O 1
ATOM 738 N N . LEU A 1 100 ? 27.162 -13.863 -4.794 1.00 79.25 100 LEU A N 1
ATOM 739 C CA . LEU A 1 100 ? 28.086 -14.510 -5.733 1.00 79.25 100 LEU A CA 1
ATOM 740 C C . LEU A 1 100 ? 29.098 -13.513 -6.303 1.00 79.25 100 LEU A C 1
ATOM 742 O O . LEU A 1 100 ? 30.289 -13.809 -6.360 1.00 79.25 100 LEU A O 1
ATOM 746 N N . LEU A 1 101 ? 28.653 -12.302 -6.639 1.00 78.81 101 LEU A N 1
ATOM 747 C CA . LEU A 1 101 ? 29.546 -11.245 -7.114 1.00 78.81 101 LEU A CA 1
ATOM 748 C C . LEU A 1 101 ? 30.546 -10.796 -6.041 1.00 78.81 101 LEU A C 1
ATOM 750 O O . LEU A 1 101 ? 31.701 -10.529 -6.364 1.00 78.81 101 LEU A O 1
ATOM 754 N N . LYS A 1 102 ? 30.144 -10.756 -4.764 1.00 75.69 102 LYS A N 1
ATOM 755 C CA . LYS A 1 102 ? 31.076 -10.509 -3.650 1.00 75.69 102 LYS A CA 1
ATOM 756 C C . LYS A 1 102 ? 32.065 -11.656 -3.443 1.00 75.69 102 LYS A C 1
ATOM 758 O O . LYS A 1 102 ? 33.219 -11.384 -3.140 1.00 75.69 102 LYS A O 1
ATOM 763 N N . LYS A 1 103 ? 31.635 -12.909 -3.627 1.00 72.69 103 LYS A N 1
ATOM 764 C CA . LYS A 1 103 ? 32.496 -14.099 -3.525 1.00 72.69 103 LYS A CA 1
ATOM 765 C C . LYS A 1 103 ? 33.537 -14.161 -4.653 1.00 72.69 103 LYS A C 1
ATOM 767 O O . LYS A 1 103 ? 34.648 -14.581 -4.390 1.00 72.69 103 LYS A O 1
ATOM 772 N N . ILE A 1 104 ? 33.183 -13.739 -5.871 1.00 76.94 104 ILE A N 1
ATOM 773 C CA . ILE A 1 104 ? 34.088 -13.684 -7.038 1.00 76.94 104 ILE A CA 1
ATOM 774 C C . ILE A 1 104 ? 35.048 -12.482 -6.964 1.00 76.94 104 ILE A C 1
ATOM 776 O O . ILE A 1 104 ? 36.126 -12.514 -7.547 1.00 76.94 104 ILE A O 1
ATOM 780 N N . ARG A 1 105 ? 34.652 -11.403 -6.274 1.00 69.81 105 ARG A N 1
ATOM 781 C CA . ARG A 1 105 ? 35.475 -10.195 -6.076 1.00 69.81 105 ARG A CA 1
ATOM 782 C C . ARG A 1 105 ? 36.451 -10.309 -4.887 1.00 69.81 105 ARG A C 1
ATOM 784 O O . ARG A 1 105 ? 37.290 -9.427 -4.730 1.00 69.81 105 ARG A O 1
ATOM 791 N N . SER A 1 106 ? 36.314 -11.337 -4.049 1.00 67.31 106 SER A N 1
ATOM 792 C CA . SER A 1 106 ? 37.242 -11.691 -2.961 1.00 67.31 106 SER A CA 1
ATOM 793 C C . SER A 1 106 ? 38.293 -12.674 -3.450 1.00 67.31 106 SER A C 1
ATOM 795 O O . SER A 1 106 ? 39.352 -12.701 -2.789 1.00 67.31 106 SER A O 1
#

Organism: NCBI:txid994086

InterPro domains:
  IPR004840 Amino acid permease, conserved site [PS00218] (24-55)
  IPR004841 Amino acid permease/SLC12A domain [PF00324] (4-89)
  IPR050524 Amino-acid permease-like [PTHR43341] (3-93)

Secondary structure (DSSP, 8-state):
-HHHHHHHHHHHHHHHHHHHHHHHHHHHHHHHHHHHHHHHHHHHHHHHHHHHH---TTHHHHHHHHHT-HHHHHHHHHHHHHHHHHHHHHHHHHHHHHHHHHHHH-

pLDDT: mean 78.76, std 8.46, range [48.06, 93.19]

Radius of gyration: 18.64 Å; chains: 1; bounding box: 56×28×40 Å